Protein AF-A0A967X2G8-F1 (afdb_monomer)

Sequence (83 aa):
LPQVLRPDGLYQSQQRFGMYRWHVPDPVRFERALRVTIQALGWRSGRRYLPLQDDIASVAYWYQTLPTAPFPEHPDHDACEVI

Foldseek 3Di:
DWDWDDAPCPPRHDIDTHDDDDCPVPDDDDDPDDDDDDFQWDDDPPRDIDGDDDLDDDDDDDDDDDDDDDDDDDDDPVVSDDD

pLDDT: mean 89.65, std 7.4, range [59.72, 97.38]

Solvent-accessible surface area (backbone atoms only — not comparable to full-atom values): 6256 Å² total; per-residue (Å²): 131,68,48,72,49,79,43,82,72,68,94,45,59,70,72,44,77,46,78,86,85,83,53,74,96,65,59,88,81,71,92,86,75,86,85,88,83,88,80,60,68,45,84,40,86,88,89,34,82,31,82,54,90,73,96,79,86,86,86,87,86,87,87,78,78,81,81,72,80,81,75,76,84,77,76,57,73,74,79,66,59,86,131

Mean predicted aligned error: 5.48 Å

Radius of gyration: 17.24 Å; Cα contacts (8 Å, |Δi|>4): 45; chains: 1; bounding box: 35×28×48 Å

Structure (mmCIF, N/CA/C/O backbone):
data_AF-A0A967X2G8-F1
#
_entry.id   AF-A0A967X2G8-F1
#
loop_
_atom_site.group_PDB
_atom_site.id
_atom_site.type_symbol
_atom_site.label_atom_id
_atom_site.label_alt_id
_atom_site.label_comp_id
_atom_site.label_asym_id
_atom_site.label_entity_id
_atom_site.label_seq_id
_atom_site.pdbx_PDB_ins_code
_atom_site.Cartn_x
_atom_site.Cartn_y
_atom_site.Cartn_z
_atom_site.occupancy
_atom_site.B_iso_or_equiv
_atom_site.auth_seq_id
_atom_site.auth_comp_id
_atom_site.auth_asym_id
_atom_site.auth_atom_id
_atom_site.pdbx_PDB_model_num
ATOM 1 N N . LEU A 1 1 ? -7.431 -11.846 8.642 1.00 59.72 1 LEU A N 1
ATOM 2 C CA . LEU A 1 1 ? -7.010 -11.062 9.827 1.00 59.72 1 LEU A CA 1
ATOM 3 C C . LEU A 1 1 ? -5.741 -10.311 9.453 1.00 59.72 1 LEU A C 1
ATOM 5 O O . LEU A 1 1 ? -4.925 -10.925 8.770 1.00 59.72 1 LEU A O 1
ATOM 9 N N . PRO A 1 2 ? -5.598 -9.020 9.802 1.00 82.56 2 PRO A N 1
ATOM 10 C CA . PRO A 1 2 ? -4.361 -8.295 9.539 1.00 82.56 2 PRO A CA 1
ATOM 11 C C . PRO A 1 2 ? -3.209 -8.946 10.311 1.00 82.56 2 PRO A C 1
ATOM 13 O O . PRO A 1 2 ? -3.399 -9.430 11.429 1.00 82.56 2 PRO A O 1
ATOM 16 N N . GLN A 1 3 ? -2.024 -8.969 9.712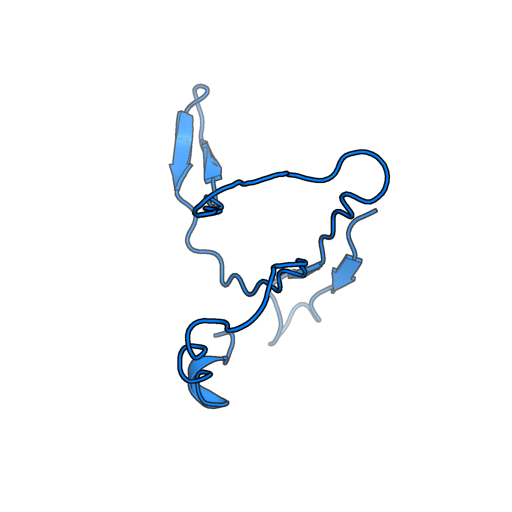 1.00 87.25 3 GLN A N 1
ATOM 17 C CA . GLN A 1 3 ? -0.802 -9.292 10.433 1.00 87.25 3 GLN A CA 1
ATOM 18 C C . GLN A 1 3 ? -0.538 -8.168 11.437 1.00 87.25 3 GLN A C 1
ATOM 20 O O . GLN A 1 3 ? -0.620 -6.994 11.085 1.00 87.25 3 GLN A O 1
ATOM 25 N N . VAL A 1 4 ? -0.224 -8.518 12.680 1.00 86.00 4 VAL A N 1
ATOM 26 C CA . VAL A 1 4 ? 0.139 -7.547 13.716 1.00 86.00 4 VAL A CA 1
ATOM 27 C C . VAL A 1 4 ? 1.562 -7.842 14.153 1.00 86.00 4 VAL A C 1
ATOM 29 O O . VAL A 1 4 ? 1.825 -8.91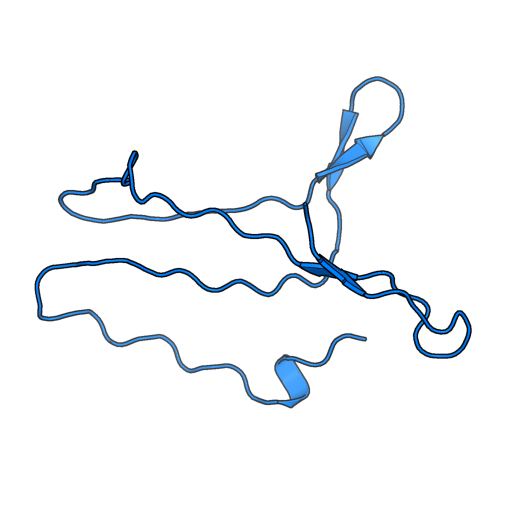7 14.690 1.00 86.00 4 VAL A O 1
ATOM 32 N N . LEU A 1 5 ? 2.466 -6.894 13.927 1.00 83.69 5 LEU A N 1
ATOM 33 C CA . LEU A 1 5 ? 3.826 -6.954 14.448 1.00 83.69 5 LEU A CA 1
ATOM 34 C C . LEU A 1 5 ? 3.841 -6.158 15.747 1.00 83.69 5 LEU A C 1
ATOM 36 O O . LEU A 1 5 ? 3.619 -4.944 15.750 1.00 83.69 5 LEU A O 1
ATOM 40 N N . ARG A 1 6 ? 3.996 -6.879 16.858 1.00 81.62 6 ARG A N 1
ATOM 41 C CA . ARG A 1 6 ? 3.948 -6.274 18.184 1.00 81.62 6 ARG A CA 1
ATOM 42 C C . ARG A 1 6 ? 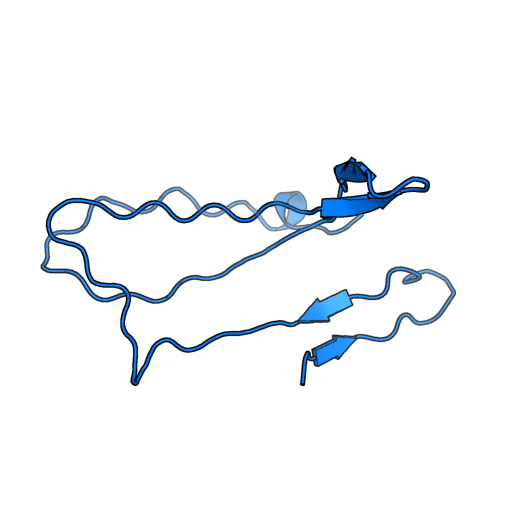5.294 -5.618 18.504 1.00 81.62 6 ARG A C 1
ATOM 44 O O . ARG A 1 6 ? 6.317 -6.265 18.286 1.00 81.62 6 ARG A O 1
ATOM 51 N N . PRO A 1 7 ? 5.271 -4.383 19.023 1.00 81.69 7 PRO A N 1
ATOM 52 C CA . PRO A 1 7 ? 6.467 -3.689 19.470 1.00 81.69 7 PRO A CA 1
ATOM 53 C C . PRO A 1 7 ? 7.099 -4.379 20.687 1.00 81.69 7 PRO A C 1
ATOM 55 O O . PRO A 1 7 ? 6.409 -5.082 21.431 1.00 81.69 7 PRO A O 1
ATOM 58 N N . ASP A 1 8 ? 8.393 -4.145 20.910 1.00 78.00 8 ASP A N 1
ATOM 59 C CA . ASP A 1 8 ? 9.107 -4.602 22.114 1.00 78.00 8 ASP A CA 1
ATOM 60 C C . ASP A 1 8 ? 8.779 -3.744 23.352 1.00 78.00 8 ASP A C 1
ATOM 62 O O . ASP A 1 8 ? 9.054 -4.142 24.484 1.00 78.00 8 ASP A O 1
ATOM 66 N N . GLY A 1 9 ? 8.146 -2.586 23.135 1.00 73.19 9 GLY A N 1
ATOM 67 C CA . GLY A 1 9 ? 7.739 -1.643 24.176 1.00 73.19 9 GLY A CA 1
ATOM 68 C C . GLY A 1 9 ? 8.871 -0.755 24.699 1.00 73.19 9 GLY A C 1
ATOM 69 O O . GLY A 1 9 ? 8.640 0.009 25.634 1.00 73.19 9 GLY A O 1
ATOM 70 N N . LEU A 1 10 ? 10.065 -0.837 24.109 1.00 78.00 10 LEU A N 1
ATOM 71 C CA . LEU A 1 10 ? 11.234 -0.028 24.445 1.00 78.00 10 LEU A CA 1
ATOM 72 C C . LEU A 1 10 ? 11.646 0.815 23.233 1.00 78.00 10 LEU A C 1
ATOM 74 O O . LEU A 1 10 ? 11.141 1.921 23.057 1.00 78.00 10 LEU A O 1
ATOM 78 N N . TYR A 1 11 ? 12.551 0.291 22.404 1.00 68.44 11 TYR A N 1
ATOM 79 C CA . TYR A 1 11 ? 13.145 1.005 21.272 1.00 68.44 11 TYR A CA 1
ATOM 80 C C . TYR A 1 11 ? 12.353 0.814 19.976 1.00 68.44 11 TYR A C 1
ATOM 82 O O . TYR A 1 11 ? 12.434 1.651 19.084 1.00 68.44 11 TYR A O 1
ATOM 90 N N . GLN A 1 12 ? 11.550 -0.246 19.879 1.00 66.38 12 GLN A N 1
ATOM 91 C CA . GLN A 1 12 ? 10.563 -0.427 18.823 1.00 66.38 12 GLN A CA 1
ATOM 92 C C . GLN A 1 12 ? 9.185 -0.339 19.453 1.00 66.38 12 GLN A C 1
ATOM 94 O O . GLN A 1 12 ? 8.578 -1.361 19.741 1.00 66.38 12 GLN A O 1
ATOM 99 N N . SER A 1 13 ? 8.700 0.876 19.696 1.00 72.81 13 SER A N 1
ATOM 100 C CA . SER A 1 13 ? 7.408 1.127 20.351 1.00 72.81 13 SER A CA 1
ATOM 101 C C . SER A 1 13 ? 6.218 1.139 19.381 1.00 72.81 13 SER A C 1
ATOM 103 O O . SER A 1 13 ? 5.074 0.959 19.805 1.00 72.81 13 SER A O 1
ATOM 105 N N . GLN A 1 14 ? 6.475 1.294 18.080 1.00 79.81 14 GLN A N 1
ATOM 106 C CA . GLN A 1 14 ? 5.435 1.456 17.067 1.00 79.81 14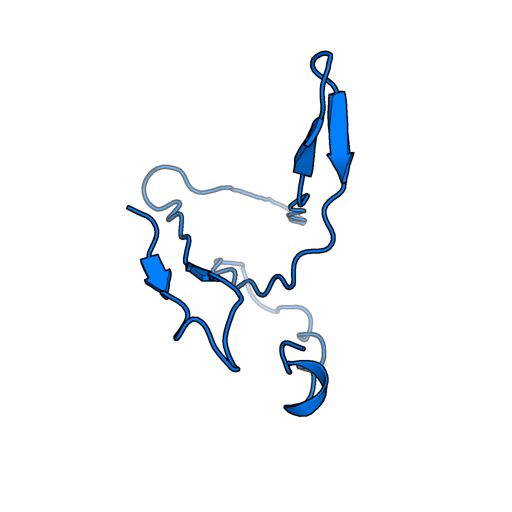 GLN A CA 1
ATOM 107 C C . GLN A 1 14 ? 4.822 0.109 16.671 1.00 79.81 14 GLN A C 1
ATOM 109 O O . GLN A 1 14 ? 5.486 -0.767 16.113 1.00 79.81 14 GLN A O 1
ATOM 114 N N . GLN A 1 15 ? 3.522 -0.051 16.920 1.00 83.88 15 GLN A N 1
ATOM 115 C CA . GLN A 1 15 ? 2.776 -1.209 16.439 1.00 83.88 15 GLN A CA 1
ATOM 116 C C . GLN A 1 15 ? 2.580 -1.129 14.925 1.00 83.88 15 GLN A C 1
ATOM 118 O O . GLN A 1 15 ? 2.081 -0.129 14.414 1.00 83.88 15 GLN A O 1
ATOM 123 N N . ARG A 1 16 ? 2.909 -2.210 14.210 1.00 88.44 16 ARG A N 1
ATOM 124 C CA . ARG A 1 16 ? 2.779 -2.266 12.748 1.00 88.44 16 ARG A CA 1
ATOM 125 C C . ARG A 1 16 ? 1.690 -3.241 12.330 1.00 88.44 16 ARG A C 1
ATOM 127 O O . ARG A 1 16 ? 1.499 -4.297 12.945 1.00 88.44 16 ARG A O 1
ATOM 134 N N . PHE A 1 17 ? 1.006 -2.894 11.247 1.00 88.88 17 PHE A N 1
ATOM 135 C CA . PHE A 1 17 ? -0.070 -3.691 10.676 1.00 88.88 17 PHE A CA 1
ATOM 136 C C . PHE A 1 17 ? 0.255 -4.067 9.234 1.00 88.88 17 PHE A C 1
ATOM 138 O O . PHE A 1 17 ? 0.517 -3.206 8.403 1.00 88.88 17 PHE A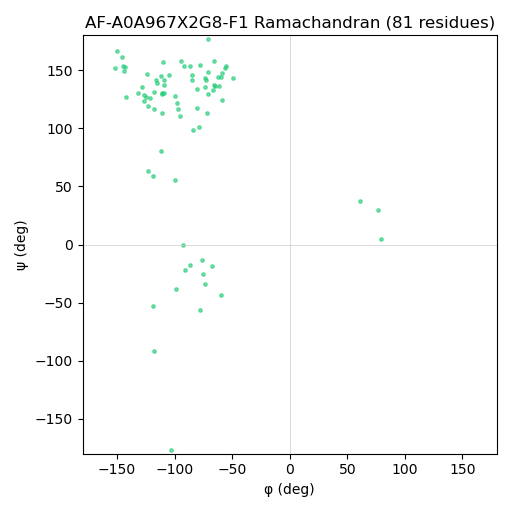 O 1
ATOM 145 N N . GLY A 1 18 ? 0.196 -5.362 8.936 1.00 91.56 18 GLY A N 1
ATOM 146 C CA . GLY A 1 18 ? 0.214 -5.885 7.576 1.00 91.56 18 GLY A CA 1
ATOM 147 C C . GLY A 1 18 ? -1.209 -6.185 7.122 1.00 91.56 18 GLY A C 1
ATOM 148 O O . GLY A 1 18 ? -1.923 -6.976 7.746 1.00 91.56 18 GLY A O 1
ATOM 149 N N . MET A 1 19 ? -1.635 -5.564 6.029 1.00 91.75 19 MET A N 1
ATOM 150 C CA . MET A 1 19 ? -2.953 -5.778 5.436 1.00 91.75 19 MET A CA 1
ATOM 151 C C . MET A 1 19 ? -2.798 -6.208 3.982 1.00 91.75 19 MET A C 1
ATOM 153 O O . MET A 1 19 ? -1.883 -5.771 3.292 1.00 91.75 19 MET A O 1
ATOM 157 N N . TYR A 1 20 ? -3.706 -7.055 3.509 1.00 94.31 20 TYR A N 1
ATOM 158 C CA . TYR A 1 20 ? -3.755 -7.448 2.107 1.00 94.31 20 TYR A CA 1
ATOM 159 C C . TYR A 1 20 ? -5.202 -7.598 1.652 1.00 94.31 20 TYR A C 1
ATOM 161 O O . TYR A 1 20 ? -6.094 -7.925 2.440 1.00 94.31 20 TYR A O 1
ATOM 169 N N . ARG A 1 21 ? -5.421 -7.392 0.354 1.00 94.12 21 ARG A N 1
ATOM 170 C CA . ARG A 1 21 ? -6.666 -7.736 -0.323 1.00 94.12 21 ARG A CA 1
ATOM 171 C C . ARG A 1 21 ? -6.360 -8.258 -1.717 1.00 94.12 21 ARG A C 1
ATOM 173 O O . ARG A 1 21 ? -5.693 -7.595 -2.501 1.00 94.12 21 ARG A O 1
ATOM 180 N N . TRP A 1 22 ? -6.888 -9.439 -2.010 1.00 95.25 22 TRP A N 1
ATOM 181 C CA . TRP A 1 22 ? -6.797 -10.057 -3.323 1.00 95.25 22 TRP A CA 1
ATOM 182 C C . TRP A 1 22 ? -8.096 -9.837 -4.089 1.00 95.25 22 TRP A C 1
ATOM 184 O O . TRP A 1 22 ? -9.167 -10.168 -3.588 1.00 95.25 22 TRP A O 1
ATOM 194 N N . HIS A 1 23 ? -7.980 -9.321 -5.309 1.00 95.94 23 HIS A N 1
ATOM 195 C CA . HIS A 1 23 ? -9.087 -9.130 -6.246 1.00 95.94 23 HIS A CA 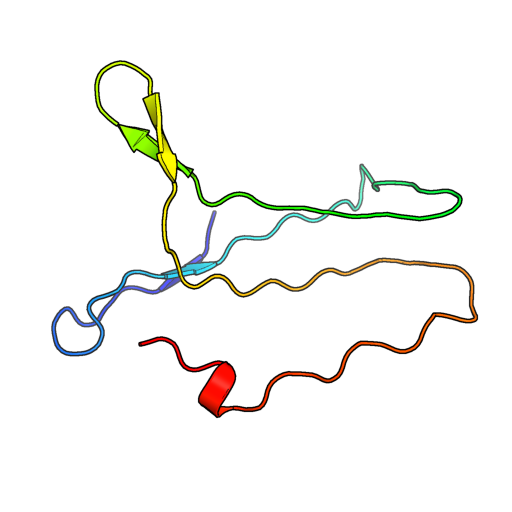1
ATOM 196 C C . HIS A 1 23 ? -9.113 -10.259 -7.287 1.00 95.94 23 HIS A C 1
ATOM 198 O O . HIS A 1 23 ? -9.014 -10.020 -8.488 1.00 95.94 23 HIS A O 1
ATOM 204 N N . VAL A 1 24 ? -9.161 -11.510 -6.815 1.00 94.75 24 VAL A N 1
ATOM 205 C CA . VAL A 1 24 ? -9.198 -12.701 -7.685 1.00 94.75 24 VAL A CA 1
ATOM 206 C C . VAL A 1 24 ? -10.603 -12.917 -8.262 1.00 94.75 24 VAL A C 1
ATOM 208 O O . VAL A 1 24 ? -10.731 -12.934 -9.486 1.00 94.75 24 VAL A O 1
ATOM 211 N N . PRO A 1 25 ? -11.671 -13.049 -7.444 1.00 97.38 25 PRO A N 1
ATOM 212 C CA . PRO A 1 25 ? -13.027 -13.184 -7.979 1.00 97.38 25 PRO A CA 1
ATOM 213 C C . PRO A 1 25 ? -13.594 -11.854 -8.510 1.00 97.38 25 PRO A C 1
ATOM 215 O O . PRO A 1 25 ? -14.461 -11.858 -9.381 1.00 97.38 25 PRO A O 1
ATOM 218 N N . ASP A 1 26 ? -13.107 -10.720 -8.001 1.00 97.31 26 ASP A N 1
ATOM 219 C CA . ASP A 1 26 ? -13.588 -9.362 -8.265 1.00 97.31 26 ASP A CA 1
ATOM 220 C C . ASP A 1 26 ? -12.469 -8.445 -8.807 1.00 97.31 26 ASP A C 1
ATOM 222 O O . ASP A 1 26 ? -12.114 -7.459 -8.154 1.00 97.31 26 ASP A O 1
ATOM 226 N N . PRO A 1 27 ? -11.889 -8.734 -9.991 1.00 96.25 27 PRO A N 1
ATOM 227 C CA . PRO A 1 27 ? -10.789 -7.943 -10.526 1.00 96.25 27 PRO A CA 1
ATOM 228 C C . PRO A 1 27 ? -11.226 -6.512 -10.848 1.00 96.25 27 PRO A C 1
ATOM 230 O O . PRO A 1 27 ? -12.257 -6.279 -11.488 1.00 96.25 27 PRO A O 1
ATOM 233 N N . VAL A 1 28 ? -10.386 -5.547 -10.478 1.00 96.81 28 VAL A N 1
ATOM 234 C CA . VAL A 1 28 ? -10.544 -4.144 -10.878 1.00 96.81 28 VAL A CA 1
ATOM 235 C C . VAL A 1 28 ? -10.046 -3.995 -12.317 1.00 96.81 28 VAL A C 1
ATOM 237 O O . VAL A 1 28 ? -8.844 -3.966 -12.572 1.00 96.81 28 VAL A O 1
ATOM 240 N N . ARG A 1 29 ? -10.978 -3.952 -13.274 1.00 97.00 29 ARG A N 1
ATOM 241 C CA . ARG A 1 29 ? -10.671 -3.849 -14.710 1.00 97.00 29 ARG A CA 1
ATOM 242 C C . ARG A 1 29 ? -10.468 -2.394 -15.131 1.00 97.00 29 ARG A C 1
ATOM 244 O O . ARG A 1 29 ? -11.161 -1.505 -14.646 1.00 97.00 29 ARG A O 1
ATOM 251 N N . PHE A 1 30 ? -9.566 -2.170 -16.079 1.00 96.44 30 PHE A N 1
ATOM 252 C CA . PHE A 1 30 ? -9.323 -0.870 -16.699 1.00 96.44 30 PHE A CA 1
ATOM 253 C C . PHE A 1 30 ? -8.983 -1.055 -18.181 1.00 96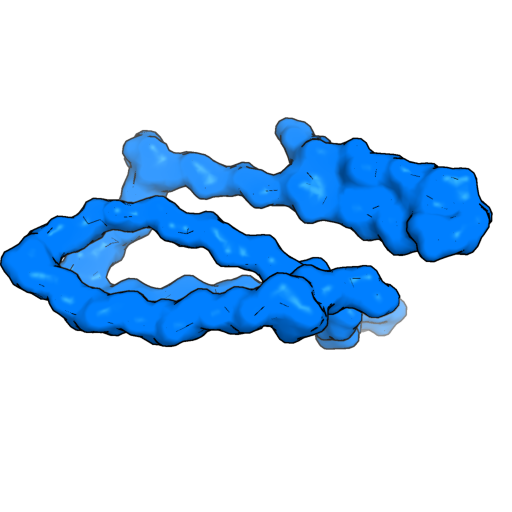.44 30 PHE A C 1
ATOM 255 O O . PHE A 1 30 ? -8.418 -2.075 -18.563 1.00 96.44 30 PHE A O 1
ATOM 262 N N . GLU A 1 31 ? -9.340 -0.075 -19.013 1.00 96.06 31 GLU A N 1
ATOM 263 C CA . GLU A 1 31 ? -9.062 -0.111 -20.458 1.00 96.06 31 GLU A CA 1
ATOM 264 C C . GLU A 1 31 ? -7.818 0.708 -20.829 1.00 96.06 31 GLU A C 1
ATOM 266 O O . GLU A 1 31 ? -7.040 0.300 -21.685 1.00 96.06 31 GLU A O 1
ATOM 271 N N . ARG A 1 32 ? -7.618 1.864 -20.179 1.00 93.19 32 ARG A N 1
ATOM 272 C CA . ARG A 1 32 ? -6.551 2.818 -20.534 1.00 93.19 32 ARG A CA 1
ATOM 273 C C . ARG A 1 32 ? -5.548 3.056 -19.414 1.00 93.19 32 ARG A C 1
ATOM 275 O O . ARG A 1 32 ? -4.350 2.947 -19.635 1.00 93.19 32 ARG A O 1
ATOM 282 N N . ALA A 1 33 ? -6.028 3.411 -18.224 1.00 93.50 33 ALA A N 1
ATOM 283 C CA . ALA A 1 33 ? -5.180 3.726 -17.081 1.00 93.50 33 ALA A CA 1
ATOM 284 C C . ALA A 1 33 ? -5.903 3.418 -15.768 1.00 93.50 33 ALA A C 1
ATOM 286 O O . ALA A 1 33 ? -7.130 3.507 -15.691 1.00 93.50 33 ALA A O 1
ATOM 287 N N . LEU A 1 34 ? -5.125 3.103 -14.734 1.00 94.00 34 LEU A N 1
ATOM 288 C CA . LEU A 1 34 ? -5.594 2.891 -13.372 1.00 94.00 34 LEU A CA 1
ATOM 289 C C . LEU A 1 34 ? -4.702 3.683 -12.411 1.00 94.00 34 LEU A C 1
ATOM 291 O O . LEU A 1 34 ? -3.480 3.579 -12.467 1.00 94.00 34 LEU A O 1
ATOM 295 N N . ARG A 1 35 ? -5.317 4.459 -11.513 1.00 95.12 35 ARG A N 1
ATOM 296 C CA . ARG A 1 35 ? -4.640 5.116 -10.389 1.00 95.12 35 ARG A CA 1
ATOM 297 C C . ARG A 1 35 ? -5.369 4.749 -9.107 1.00 95.12 35 ARG A C 1
ATOM 299 O O . ARG A 1 35 ? -6.562 5.010 -8.986 1.00 95.12 35 ARG A O 1
ATOM 306 N N . VAL A 1 36 ? -4.639 4.178 -8.156 1.00 94.88 36 VAL A N 1
ATOM 307 C CA . VAL A 1 36 ? -5.159 3.830 -6.832 1.00 94.88 36 VAL A CA 1
ATOM 308 C C . VAL A 1 36 ? -4.513 4.749 -5.805 1.00 94.88 36 VAL A C 1
ATOM 310 O O . VAL A 1 36 ? -3.298 4.925 -5.800 1.00 94.88 36 VAL A O 1
ATOM 313 N N . THR A 1 37 ? -5.331 5.359 -4.953 1.00 94.94 37 THR A N 1
ATOM 314 C CA . THR A 1 37 ? -4.881 6.251 -3.880 1.00 94.94 37 THR A CA 1
ATOM 315 C C . THR A 1 37 ? -5.465 5.779 -2.561 1.00 94.94 37 THR A C 1
ATOM 317 O O . THR A 1 37 ? -6.678 5.597 -2.461 1.00 94.94 37 THR A O 1
ATOM 320 N N . ILE A 1 38 ? -4.614 5.610 -1.554 1.00 91.25 38 ILE A N 1
ATOM 321 C CA . ILE A 1 38 ? -5.012 5.248 -0.192 1.00 91.25 38 ILE A CA 1
ATOM 322 C C . ILE A 1 38 ? -4.802 6.473 0.698 1.00 91.25 38 ILE A C 1
ATOM 324 O O . ILE A 1 38 ? -3.798 7.169 0.565 1.00 91.25 38 ILE A O 1
ATOM 328 N N . GLN A 1 39 ? -5.761 6.749 1.580 1.00 90.88 39 GLN A N 1
ATOM 329 C CA . GLN A 1 39 ? -5.681 7.842 2.548 1.00 90.88 39 GLN A CA 1
ATOM 330 C C . GLN A 1 39 ? -5.536 7.274 3.959 1.00 90.88 39 GLN A C 1
ATOM 332 O O . GLN A 1 39 ? -6.335 6.432 4.371 1.00 90.88 39 GLN A O 1
ATOM 337 N N . ALA A 1 40 ? -4.550 7.771 4.702 1.00 91.06 40 ALA A N 1
ATOM 338 C CA . ALA A 1 40 ? -4.375 7.472 6.117 1.00 91.06 40 ALA A CA 1
ATOM 339 C C . ALA A 1 40 ? -5.269 8.407 6.945 1.00 91.06 40 ALA A C 1
ATOM 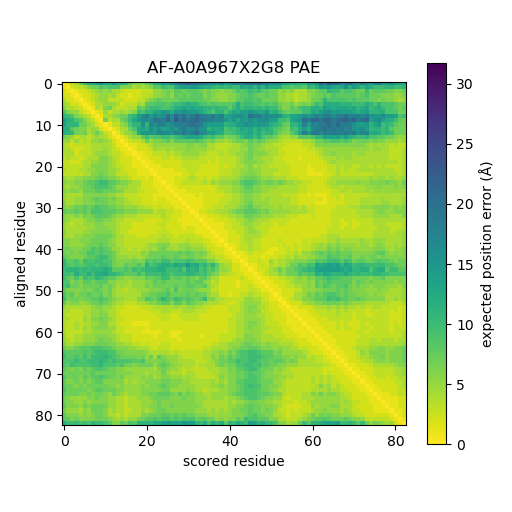341 O O . ALA A 1 40 ? -4.952 9.582 7.143 1.00 91.06 40 ALA A O 1
ATOM 342 N N . LEU A 1 41 ? -6.436 7.909 7.366 1.00 92.31 41 LEU A N 1
ATOM 343 C CA . LEU A 1 41 ? -7.419 8.681 8.127 1.00 92.31 41 LEU A CA 1
ATOM 344 C C . LEU A 1 41 ? -7.774 7.976 9.436 1.00 92.31 41 LEU A C 1
ATOM 346 O O . LEU A 1 41 ? -8.219 6.831 9.447 1.00 92.31 41 LEU A O 1
ATOM 350 N N . GLY A 1 42 ? -7.643 8.712 10.533 1.00 90.25 42 GLY A N 1
ATOM 351 C CA . GLY A 1 42 ? -8.106 8.344 11.860 1.00 90.25 42 GLY A CA 1
ATOM 352 C C . GLY A 1 42 ? -9.391 9.072 12.241 1.00 90.25 42 GLY A C 1
ATOM 353 O O . GLY A 1 42 ? -9.955 9.863 11.474 1.00 90.25 42 GLY A O 1
ATOM 354 N N . TRP A 1 43 ? -9.840 8.829 13.472 1.00 90.88 43 TRP A N 1
ATOM 355 C CA . TRP A 1 43 ? -11.056 9.428 14.015 1.00 90.88 43 TRP A CA 1
ATOM 356 C C . TRP A 1 43 ? -10.775 10.476 15.089 1.00 90.88 43 TRP A C 1
ATOM 358 O O . TRP A 1 43 ? -10.043 10.232 16.043 1.00 90.88 43 TRP A O 1
ATOM 368 N N . ARG A 1 44 ? -11.398 11.651 14.942 1.00 91.31 44 ARG A N 1
ATOM 369 C CA . ARG A 1 44 ? -11.434 12.728 15.938 1.00 91.31 44 ARG A CA 1
ATOM 370 C C . ARG A 1 44 ? -12.846 12.847 16.516 1.00 91.31 44 ARG A C 1
ATOM 372 O O . ARG A 1 44 ? -13.843 12.487 15.886 1.00 91.31 44 ARG A O 1
ATOM 379 N N . SER A 1 45 ? -12.939 13.416 17.717 1.00 91.94 45 SER A N 1
ATOM 380 C CA . SER A 1 45 ? -14.210 13.757 18.358 1.00 91.94 45 SER A CA 1
ATOM 381 C C . SER A 1 45 ? -15.162 14.533 17.434 1.00 91.94 45 SER A C 1
ATOM 383 O O . SER A 1 45 ? -14.756 15.387 16.631 1.00 91.94 45 SER A O 1
ATOM 385 N N . GLY A 1 46 ? -16.456 14.231 17.579 1.00 92.69 46 GLY A N 1
ATOM 386 C CA . GLY A 1 46 ? -17.523 14.860 16.801 1.00 92.69 46 GLY A CA 1
ATOM 387 C C . GLY A 1 46 ? -17.654 14.339 15.367 1.00 92.69 46 GLY A C 1
ATOM 388 O O . GLY A 1 46 ? -18.078 15.101 14.508 1.00 92.69 46 GLY A O 1
ATOM 389 N N . ARG A 1 47 ? -17.300 13.069 15.099 1.00 89.19 47 ARG A N 1
ATOM 390 C CA . ARG A 1 47 ? -17.408 12.424 13.768 1.00 89.19 47 ARG A CA 1
ATOM 391 C C . ARG A 1 47 ? -16.571 13.119 12.683 1.00 89.19 47 ARG A C 1
ATOM 393 O O . ARG A 1 47 ? -17.014 13.264 11.547 1.00 89.19 47 ARG A O 1
ATOM 400 N N . ARG A 1 48 ? -15.377 13.595 13.046 1.00 93.19 48 ARG A N 1
ATOM 401 C CA . ARG A 1 48 ? -14.473 14.303 12.127 1.00 93.19 48 ARG A CA 1
ATOM 402 C C . ARG A 1 48 ? -13.259 13.452 11.801 1.00 93.19 48 ARG A C 1
ATOM 404 O O . ARG A 1 48 ? -12.714 12.800 12.690 1.00 93.19 48 ARG A O 1
ATOM 411 N N . TYR A 1 49 ? -12.811 13.515 10.550 1.00 92.69 49 TYR A N 1
ATOM 412 C CA . TYR A 1 49 ? -11.607 12.815 10.111 1.00 92.69 49 TYR A CA 1
ATOM 413 C C . TYR A 1 49 ? -10.357 13.502 10.658 1.00 92.69 49 TYR A C 1
ATOM 415 O O . TYR A 1 49 ? -10.285 14.731 10.731 1.00 92.69 49 TYR A O 1
ATOM 423 N N . LEU A 1 50 ? -9.380 12.690 11.049 1.00 91.50 50 LEU A N 1
ATOM 424 C CA . LEU A 1 50 ? -8.034 13.118 11.402 1.00 91.50 50 LEU A CA 1
ATOM 425 C C . LEU A 1 50 ? -7.080 12.599 10.321 1.00 91.50 50 LEU A C 1
ATOM 427 O O . LEU A 1 50 ? -6.924 11.385 10.228 1.00 91.50 50 LEU A O 1
ATOM 431 N N . PRO A 1 51 ? -6.449 13.464 9.512 1.00 90.81 51 PRO A N 1
ATOM 432 C CA . PRO A 1 51 ? -5.333 13.047 8.672 1.00 90.81 51 PRO A CA 1
ATOM 433 C C . PRO A 1 51 ? -4.213 12.488 9.550 1.00 90.81 51 PRO A C 1
ATOM 435 O O . PRO A 1 51 ? -3.781 13.163 10.486 1.00 90.81 51 PRO A O 1
ATOM 438 N N . LEU A 1 52 ? -3.799 11.254 9.278 1.00 89.06 52 LEU A N 1
ATOM 439 C CA . LEU A 1 52 ? -2.694 10.602 9.973 1.00 89.06 52 LEU A CA 1
ATOM 440 C C . LEU A 1 52 ? -1.393 10.796 9.189 1.00 89.06 52 LEU A C 1
ATOM 442 O O . LEU A 1 52 ? -1.413 11.071 7.989 1.00 89.06 52 LEU A O 1
ATOM 446 N N . GLN A 1 53 ? -0.273 10.671 9.892 1.00 85.94 53 GLN A N 1
ATOM 447 C CA . GLN A 1 53 ? 1.081 10.710 9.337 1.00 85.94 53 GLN A CA 1
ATOM 448 C C . GLN A 1 53 ? 1.749 9.366 9.624 1.00 85.94 53 GLN A C 1
ATOM 450 O O . GLN A 1 53 ? 2.727 9.294 10.356 1.00 85.94 53 GLN A O 1
ATOM 455 N N . ASP A 1 54 ? 1.132 8.297 9.124 1.00 88.06 54 ASP A N 1
ATOM 456 C CA . ASP A 1 54 ? 1.648 6.942 9.290 1.00 88.06 54 ASP A CA 1
ATOM 457 C C . ASP A 1 54 ? 2.690 6.641 8.205 1.00 88.06 54 ASP A C 1
ATOM 459 O O . ASP A 1 54 ? 2.488 6.994 7.036 1.00 88.06 54 ASP A O 1
ATOM 463 N N . ASP A 1 55 ? 3.753 5.921 8.562 1.00 89.44 55 ASP A N 1
ATOM 464 C CA . ASP A 1 55 ? 4.677 5.343 7.586 1.00 89.44 55 ASP A CA 1
ATOM 465 C C . ASP A 1 55 ? 4.003 4.175 6.861 1.00 89.44 55 ASP A C 1
ATOM 467 O O . ASP A 1 55 ? 3.686 3.137 7.452 1.00 89.44 55 ASP A O 1
ATOM 471 N N . ILE A 1 56 ? 3.749 4.349 5.561 1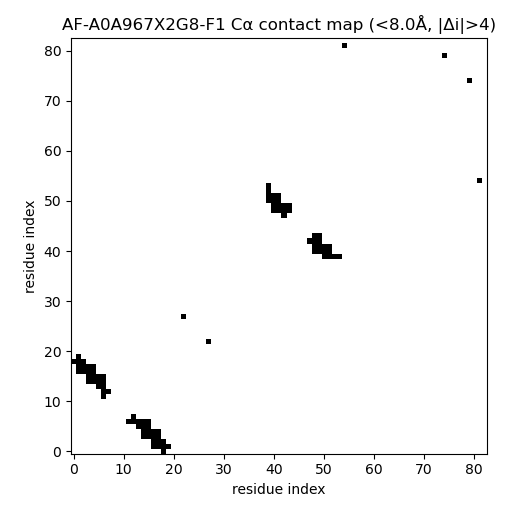.00 90.19 56 ILE A N 1
ATOM 472 C CA . ILE A 1 56 ? 3.010 3.383 4.745 1.00 90.19 56 ILE A CA 1
ATOM 473 C C . ILE A 1 56 ? 3.856 2.952 3.554 1.00 90.19 56 ILE A C 1
ATOM 475 O O . ILE A 1 56 ? 4.142 3.736 2.651 1.00 90.19 56 ILE A O 1
ATOM 479 N N . ALA A 1 57 ? 4.141 1.654 3.500 1.00 91.94 57 ALA A N 1
ATOM 480 C CA . ALA A 1 57 ? 4.608 0.975 2.301 1.00 91.94 57 ALA A CA 1
ATOM 481 C C . ALA A 1 57 ? 3.473 0.130 1.707 1.00 91.94 57 ALA A C 1
ATOM 483 O O . ALA A 1 57 ? 2.641 -0.427 2.429 1.00 91.94 57 ALA A O 1
ATOM 484 N N . SER A 1 58 ? 3.427 0.015 0.379 1.00 93.06 58 SER A N 1
ATOM 485 C CA . SER A 1 58 ? 2.441 -0.825 -0.305 1.00 93.06 58 SER A CA 1
ATOM 486 C C . SER A 1 58 ? 3.029 -1.474 -1.550 1.00 93.06 58 SER A C 1
ATOM 488 O O . SER A 1 58 ? 3.954 -0.949 -2.163 1.00 93.06 58 SER A O 1
ATOM 490 N N . VAL A 1 59 ? 2.466 -2.620 -1.927 1.00 93.81 59 VAL A N 1
ATOM 491 C CA . VAL A 1 59 ? 2.785 -3.332 -3.166 1.00 93.81 59 VAL A CA 1
ATOM 492 C C . VAL A 1 59 ? 1.476 -3.620 -3.885 1.00 93.81 59 VAL A C 1
ATOM 494 O O . VAL A 1 59 ? 0.503 -4.050 -3.262 1.00 93.81 59 VAL A O 1
ATOM 497 N N . ALA A 1 60 ? 1.452 -3.392 -5.195 1.00 94.56 60 ALA A N 1
ATOM 498 C CA . ALA A 1 60 ? 0.321 -3.713 -6.052 1.00 94.56 60 ALA A CA 1
ATOM 499 C C . ALA A 1 60 ? 0.718 -4.784 -7.070 1.00 94.56 60 ALA A C 1
ATOM 501 O O . ALA A 1 60 ? 1.812 -4.747 -7.627 1.00 94.56 60 ALA A O 1
ATOM 502 N N . TYR A 1 61 ? -0.203 -5.705 -7.341 1.00 95.31 61 TYR A N 1
ATOM 503 C CA . TYR A 1 61 ? -0.073 -6.713 -8.389 1.00 95.31 61 TYR A CA 1
ATOM 504 C C . TYR A 1 61 ? -1.191 -6.497 -9.404 1.00 95.31 61 TYR A C 1
ATOM 506 O O . TYR A 1 61 ? -2.354 -6.355 -9.021 1.00 95.31 61 TYR A O 1
ATOM 514 N N . TRP A 1 62 ? -0.853 -6.469 -10.690 1.00 95.75 62 TRP A N 1
ATOM 515 C CA . TRP A 1 62 ? -1.828 -6.321 -11.764 1.00 95.75 62 TRP A CA 1
ATOM 516 C C . TRP A 1 62 ? -1.351 -7.014 -13.037 1.00 95.75 62 TRP A C 1
ATOM 518 O O . TRP A 1 62 ? -0.183 -7.374 -13.180 1.00 95.75 62 TRP A O 1
ATOM 528 N N . TYR A 1 63 ? -2.283 -7.171 -13.971 1.00 95.38 63 TYR A N 1
ATOM 529 C CA . TYR A 1 63 ? -2.010 -7.633 -15.322 1.00 95.38 63 TYR A CA 1
ATOM 530 C C . TYR A 1 63 ? -2.336 -6.510 -16.299 1.00 95.38 63 TYR A C 1
ATOM 532 O O . TYR A 1 63 ? -3.347 -5.822 -16.151 1.00 95.38 63 TYR A O 1
ATOM 540 N N . GLN A 1 64 ? -1.485 -6.335 -17.303 1.00 95.38 64 GLN A N 1
ATOM 541 C CA . GLN A 1 64 ? -1.716 -5.421 -18.414 1.00 95.38 64 GLN A CA 1
ATOM 542 C C . GLN A 1 64 ? -1.126 -5.998 -19.699 1.00 95.38 64 GLN A C 1
ATOM 544 O O . GLN A 1 64 ? -0.262 -6.875 -19.660 1.00 95.38 64 GLN A O 1
ATOM 549 N N . THR A 1 65 ? -1.577 -5.483 -20.839 1.00 95.56 65 THR A N 1
ATOM 550 C CA . THR A 1 65 ? -0.947 -5.797 -22.127 1.00 95.56 65 THR A CA 1
ATOM 551 C C . THR A 1 65 ? 0.396 -5.069 -22.223 1.00 95.56 65 THR A C 1
ATOM 553 O O . THR A 1 65 ? 0.541 -3.954 -21.721 1.00 95.56 65 THR A O 1
ATOM 556 N N . LEU A 1 66 ? 1.390 -5.714 -22.832 1.00 94.56 66 LEU A N 1
ATOM 557 C CA . LEU A 1 66 ? 2.719 -5.144 -23.051 1.00 94.56 66 LEU A CA 1
ATOM 558 C C . LEU A 1 66 ? 2.766 -4.335 -24.363 1.00 94.56 66 LEU A C 1
ATOM 560 O O . LEU A 1 66 ? 2.017 -4.657 -25.287 1.00 94.56 66 LEU A O 1
ATOM 564 N N . PRO A 1 67 ? 3.656 -3.329 -24.482 1.00 93.69 67 PRO A N 1
ATOM 565 C CA . PRO A 1 67 ? 4.693 -2.929 -23.521 1.00 93.69 67 PRO A CA 1
ATOM 566 C C . PRO A 1 67 ? 4.157 -2.116 -22.333 1.00 93.69 67 PRO A C 1
ATOM 568 O O . PRO A 1 67 ? 3.139 -1.437 -22.432 1.00 93.69 67 PRO A O 1
ATOM 571 N N . THR A 1 68 ? 4.866 -2.173 -21.203 1.00 92.19 68 THR A N 1
ATOM 572 C CA . THR A 1 68 ? 4.607 -1.293 -20.053 1.00 92.19 68 THR A CA 1
ATOM 573 C C . THR A 1 68 ? 5.462 -0.033 -20.124 1.00 92.19 68 THR A C 1
ATOM 575 O O . THR A 1 68 ? 6.557 -0.048 -20.688 1.00 92.19 68 THR A O 1
ATOM 578 N N . ALA A 1 69 ? 4.981 1.046 -19.505 1.00 90.25 69 ALA A N 1
ATOM 579 C CA . ALA A 1 69 ? 5.849 2.150 -19.127 1.00 90.25 69 ALA A CA 1
ATOM 580 C C . ALA A 1 69 ? 6.949 1.640 -18.172 1.00 90.25 69 ALA A C 1
ATOM 582 O O . ALA A 1 69 ? 6.689 0.710 -17.397 1.00 90.25 69 ALA A O 1
ATOM 583 N N . PRO A 1 70 ? 8.161 2.221 -18.221 1.00 93.25 70 PRO A N 1
ATOM 584 C CA . PRO A 1 70 ? 9.201 1.905 -17.255 1.00 93.25 70 PRO A CA 1
ATOM 585 C C . PRO A 1 70 ? 8.719 2.239 -15.842 1.00 93.25 70 PRO A C 1
ATOM 587 O O . PRO A 1 70 ? 7.990 3.212 -15.628 1.00 93.25 70 PRO A O 1
ATOM 590 N N . PHE A 1 71 ? 9.128 1.419 -14.880 1.00 91.19 71 PHE A N 1
ATOM 591 C CA . PHE A 1 71 ? 8.843 1.684 -13.479 1.00 91.19 71 PHE A CA 1
ATOM 592 C C . PHE A 1 71 ? 9.674 2.869 -12.975 1.00 91.19 71 PHE A C 1
ATOM 594 O O . PHE A 1 71 ? 10.797 3.062 -13.448 1.00 91.19 71 PHE A O 1
ATOM 601 N N . PRO A 1 72 ? 9.143 3.654 -12.020 1.00 92.69 72 PRO A N 1
ATOM 602 C CA . PRO A 1 72 ? 9.954 4.596 -11.264 1.00 92.69 72 PRO A CA 1
ATOM 603 C C . PRO A 1 72 ? 11.129 3.882 -10.592 1.00 92.69 72 PRO A C 1
ATOM 605 O O . PRO A 1 72 ? 11.046 2.691 -10.279 1.00 92.69 72 PRO A O 1
ATOM 608 N N . GLU A 1 73 ? 12.205 4.621 -10.349 1.00 94.62 73 GLU A N 1
ATOM 609 C CA . GLU A 1 73 ? 13.325 4.118 -9.564 1.00 94.62 73 GLU A CA 1
ATOM 610 C C . GLU A 1 73 ? 12.859 3.781 -8.142 1.00 94.62 73 GLU A C 1
ATOM 612 O O . GLU A 1 73 ? 12.065 4.509 -7.539 1.00 94.62 73 GLU A O 1
ATOM 617 N N . HIS A 1 74 ? 13.314 2.639 -7.632 1.00 92.25 74 HIS A N 1
ATOM 618 C CA . HIS A 1 74 ? 13.006 2.236 -6.269 1.00 92.25 74 HIS A CA 1
ATOM 619 C C . HIS A 1 74 ? 13.828 3.100 -5.296 1.00 92.25 74 HIS A C 1
ATOM 621 O O . HIS A 1 74 ? 15.022 3.280 -5.543 1.00 92.25 74 HIS A O 1
ATOM 627 N N . PRO A 1 75 ? 13.235 3.613 -4.203 1.00 93.31 75 PRO A N 1
ATOM 628 C CA . PRO A 1 75 ? 13.984 4.337 -3.176 1.00 93.31 75 PRO A CA 1
ATOM 629 C C . PRO A 1 75 ? 15.128 3.485 -2.608 1.00 93.31 75 PRO A C 1
ATOM 631 O O . PRO A 1 75 ? 15.061 2.255 -2.605 1.00 93.31 75 PRO A O 1
ATOM 634 N N . ASP A 1 76 ? 16.197 4.114 -2.131 1.00 94.69 76 ASP A N 1
ATOM 635 C CA . ASP A 1 76 ? 17.275 3.375 -1.476 1.00 94.69 76 ASP A CA 1
ATOM 636 C C . ASP A 1 76 ? 16.841 2.836 -0.098 1.00 94.69 76 ASP A C 1
ATOM 638 O O . ASP A 1 76 ? 15.706 3.016 0.354 1.00 94.69 76 ASP A O 1
ATOM 642 N N . HIS A 1 77 ? 17.743 2.096 0.547 1.00 91.38 77 HIS A N 1
ATOM 643 C CA . HIS A 1 77 ? 17.483 1.495 1.852 1.00 91.38 77 HIS A CA 1
ATOM 644 C C . HIS A 1 77 ? 17.154 2.550 2.918 1.00 91.38 77 HIS A C 1
ATOM 646 O O . HIS A 1 77 ? 16.211 2.365 3.685 1.00 91.38 77 HIS A O 1
ATOM 652 N N . ASP A 1 78 ? 17.899 3.653 2.937 1.00 92.25 78 ASP A N 1
ATOM 653 C CA . ASP A 1 78 ? 17.801 4.673 3.981 1.00 92.25 78 ASP A CA 1
ATOM 654 C C . ASP A 1 78 ? 16.516 5.497 3.822 1.00 92.25 78 ASP A C 1
ATOM 656 O O . ASP A 1 78 ? 15.854 5.823 4.802 1.00 92.25 78 ASP A O 1
ATOM 660 N N . ALA A 1 79 ? 16.071 5.740 2.587 1.00 89.88 79 ALA A N 1
ATOM 661 C CA . ALA A 1 79 ? 14.770 6.340 2.308 1.00 89.88 79 ALA A CA 1
ATOM 662 C C . ALA A 1 79 ? 13.581 5.432 2.680 1.00 89.88 79 ALA A C 1
ATOM 664 O O . ALA A 1 79 ? 12.459 5.924 2.805 1.00 89.88 79 ALA A O 1
ATOM 665 N N . CYS A 1 80 ? 13.799 4.121 2.835 1.00 89.12 80 CYS A N 1
ATOM 666 C CA . CYS A 1 80 ? 12.783 3.164 3.287 1.00 89.12 80 CYS A CA 1
ATOM 667 C C . CYS A 1 80 ? 12.799 2.932 4.808 1.00 89.12 80 CYS A C 1
ATOM 669 O O . CYS A 1 80 ? 12.012 2.115 5.301 1.00 89.12 80 CYS A O 1
ATOM 671 N N . GLU A 1 81 ? 13.699 3.585 5.547 1.00 87.00 81 GLU A N 1
ATOM 672 C CA . GLU A 1 81 ? 13.785 3.445 6.996 1.00 87.00 81 GLU A CA 1
ATOM 673 C C . GLU A 1 81 ? 12.524 4.001 7.678 1.00 87.00 81 GLU A C 1
ATOM 675 O O . GLU A 1 81 ? 12.003 5.055 7.319 1.00 87.00 81 GLU A O 1
ATOM 680 N N . VAL A 1 82 ? 12.026 3.267 8.676 1.00 82.00 82 VAL A N 1
ATOM 681 C CA . VAL A 1 82 ? 10.906 3.695 9.525 1.00 82.00 82 VAL A CA 1
ATOM 682 C C . VAL A 1 82 ? 11.494 4.284 10.801 1.00 82.00 82 VAL A C 1
ATOM 684 O O . VAL A 1 82 ? 12.143 3.544 11.546 1.00 82.00 82 VAL A O 1
ATOM 687 N N . ILE A 1 83 ? 11.255 5.577 11.036 1.00 72.12 83 ILE A N 1
ATOM 688 C CA . ILE A 1 83 ? 11.816 6.364 12.150 1.00 72.12 83 ILE A CA 1
ATOM 689 C C . ILE A 1 83 ? 10.848 6.411 13.337 1.00 72.12 83 ILE A C 1
ATOM 691 O O . ILE A 1 83 ? 9.633 6.613 13.123 1.00 72.12 83 ILE A O 1
#

Secondary structure (DSSP, 8-state):
--EEE---SSS----EEE-----SSS----SS--------EEEETTTEEEE-------------PSSPPPPPPPP-TGGG---